Protein AF-A0A4Y1ZUZ4-F1 (afdb_monomer_lite)

Sequence (81 aa):
MGIGTGYPRNSSPNGVMGIETGYPRNSSPNGVMGIETGYPRNSSPNGVMGIETGYPRNSSPNGVMGIETGYPRNSSPNGVM

Secondary structure (DSSP, 8-state):
-EEEEE--SEE--BS-EEEEEE--SEE--BS-EEEEEE--SEE--BS-EEEEEE--SEE--EEEEEEEE---SEE--EEE-

Structure (mmCIF, N/CA/C/O backbone):
data_AF-A0A4Y1ZUZ4-F1
#
_entry.id   AF-A0A4Y1ZUZ4-F1
#
loop_
_atom_site.group_PDB
_atom_site.id
_atom_site.type_symbol
_atom_site.label_atom_id
_atom_site.label_alt_id
_atom_site.label_comp_id
_atom_site.label_asym_id
_atom_site.label_entity_id
_atom_site.label_seq_id
_atom_site.pdbx_PDB_ins_code
_atom_site.Cartn_x
_atom_site.Cartn_y
_atom_site.Cartn_z
_atom_site.occupancy
_atom_site.B_iso_or_equiv
_atom_site.auth_seq_id
_atom_site.auth_comp_id
_atom_site.auth_asym_id
_atom_site.auth_atom_id
_atom_site.pdbx_PDB_model_num
ATOM 1 N N . MET A 1 1 ? 1.384 1.136 -16.231 1.00 66.81 1 MET A N 1
ATOM 2 C CA . MET A 1 1 ? 0.209 1.472 -15.408 1.00 66.81 1 MET A CA 1
ATOM 3 C C . MET A 1 1 ? -0.833 0.390 -15.629 1.00 66.81 1 MET A C 1
ATOM 5 O O . MET A 1 1 ? -1.202 0.174 -16.776 1.00 66.81 1 MET A O 1
ATOM 9 N N . GLY A 1 2 ? -1.208 -0.348 -14.586 1.00 78.19 2 GLY A N 1
ATOM 10 C CA . GLY A 1 2 ? -2.158 -1.462 -14.679 1.00 78.19 2 GLY A CA 1
ATOM 11 C C . GLY A 1 2 ? -3.216 -1.403 -13.580 1.00 78.19 2 GLY A C 1
ATOM 12 O O . GLY A 1 2 ? -3.045 -0.678 -12.601 1.00 78.19 2 GLY A O 1
ATOM 13 N N . ILE A 1 3 ? -4.305 -2.150 -13.761 1.00 81.44 3 ILE A N 1
ATOM 14 C CA . ILE A 1 3 ? -5.337 -2.341 -12.739 1.00 81.44 3 ILE A CA 1
ATOM 15 C C . ILE A 1 3 ? -5.376 -3.831 -12.406 1.00 81.44 3 ILE A C 1
ATOM 17 O O . ILE A 1 3 ? -5.583 -4.652 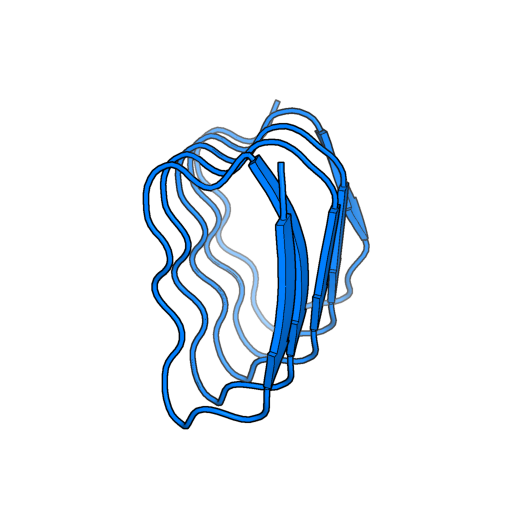-13.300 1.00 81.44 3 ILE A O 1
ATOM 21 N N . GLY A 1 4 ? -5.128 -4.175 -11.144 1.00 78.81 4 GLY A N 1
ATOM 22 C CA . GLY A 1 4 ? -5.091 -5.556 -10.662 1.00 78.81 4 GLY A CA 1
ATOM 23 C C . GLY A 1 4 ? -6.195 -5.818 -9.647 1.00 78.81 4 GLY A C 1
ATOM 24 O O . GLY A 1 4 ? -6.391 -5.023 -8.730 1.00 78.81 4 GLY A O 1
ATOM 25 N N . THR A 1 5 ? -6.913 -6.934 -9.794 1.00 81.38 5 THR A N 1
ATOM 26 C CA . THR A 1 5 ? -7.889 -7.399 -8.798 1.00 81.38 5 THR A CA 1
ATOM 27 C C . THR A 1 5 ? -7.691 -8.879 -8.491 1.00 81.38 5 THR A C 1
ATOM 29 O O . THR A 1 5 ? -7.503 -9.687 -9.400 1.00 81.38 5 THR A O 1
ATOM 32 N N . GLY A 1 6 ? -7.723 -9.258 -7.211 1.00 79.62 6 GLY A N 1
ATOM 33 C CA . GLY A 1 6 ? -7.566 -10.663 -6.834 1.00 79.62 6 GLY A CA 1
ATOM 34 C C . GLY A 1 6 ? -7.694 -10.958 -5.341 1.00 79.62 6 GLY A C 1
ATOM 35 O O . GLY A 1 6 ? -7.593 -10.082 -4.486 1.00 79.62 6 GLY A O 1
ATOM 36 N N . TYR A 1 7 ? -7.875 -12.240 -5.018 1.00 80.88 7 TYR A N 1
ATOM 37 C CA . TYR A 1 7 ? -7.951 -12.750 -3.642 1.00 80.88 7 TYR A CA 1
ATOM 38 C C . TYR A 1 7 ? -6.849 -13.790 -3.372 1.00 80.88 7 TYR A C 1
ATOM 40 O O . TYR A 1 7 ? -7.148 -14.924 -2.982 1.00 80.88 7 TYR A O 1
ATOM 48 N N . PRO A 1 8 ? -5.567 -13.477 -3.641 1.00 82.00 8 PRO A N 1
ATOM 49 C CA . PRO A 1 8 ? -4.508 -14.456 -3.467 1.00 82.00 8 PRO A CA 1
ATOM 50 C C . PRO A 1 8 ? -4.310 -14.755 -1.982 1.00 82.00 8 PRO A C 1
ATOM 52 O O . PRO A 1 8 ? -4.609 -13.946 -1.116 1.00 82.00 8 PRO A O 1
ATOM 55 N N . ARG A 1 9 ? -3.751 -15.916 -1.638 1.00 85.88 9 ARG A N 1
ATOM 56 C CA . ARG A 1 9 ? -3.432 -16.196 -0.228 1.00 85.88 9 ARG A CA 1
ATOM 57 C C . ARG A 1 9 ? -2.334 -15.259 0.299 1.00 85.88 9 ARG A C 1
ATOM 59 O O . ARG A 1 9 ? -2.381 -14.881 1.468 1.00 85.88 9 ARG A O 1
ATOM 66 N N . ASN A 1 10 ? -1.389 -14.892 -0.563 1.00 86.00 10 ASN A N 1
ATOM 67 C CA . ASN A 1 10 ? -0.260 -14.002 -0.300 1.00 86.00 10 ASN A CA 1
ATOM 68 C C . ASN A 1 10 ? -0.105 -13.055 -1.500 1.00 86.00 10 ASN A C 1
ATOM 70 O O . ASN A 1 10 ? -0.149 -13.544 -2.629 1.00 86.00 10 ASN A O 1
ATOM 74 N N . SER A 1 11 ? 0.073 -11.754 -1.269 1.00 83.81 11 SER A N 1
ATOM 75 C CA . SER A 1 11 ? 0.388 -10.780 -2.324 1.00 83.81 11 SER A CA 1
ATOM 76 C C . SER A 1 11 ? 1.727 -10.109 -2.030 1.00 83.81 11 SER A C 1
ATOM 78 O O . SER A 1 11 ? 1.969 -9.665 -0.907 1.00 83.81 11 SER A O 1
ATOM 80 N N . SER A 1 12 ? 2.625 -10.083 -3.013 1.00 85.25 12 SER A N 1
ATOM 81 C CA . SER A 1 12 ? 3.944 -9.437 -2.898 1.00 85.25 12 SER A CA 1
ATOM 82 C C . SER A 1 12 ? 4.368 -8.830 -4.242 1.00 85.25 12 SER A C 1
ATOM 84 O O . SER A 1 12 ? 5.335 -9.291 -4.856 1.00 85.25 12 SER A O 1
ATOM 86 N N . PRO A 1 13 ? 3.599 -7.857 -4.758 1.00 77.62 13 PRO A N 1
ATOM 87 C CA . PRO A 1 13 ? 3.951 -7.15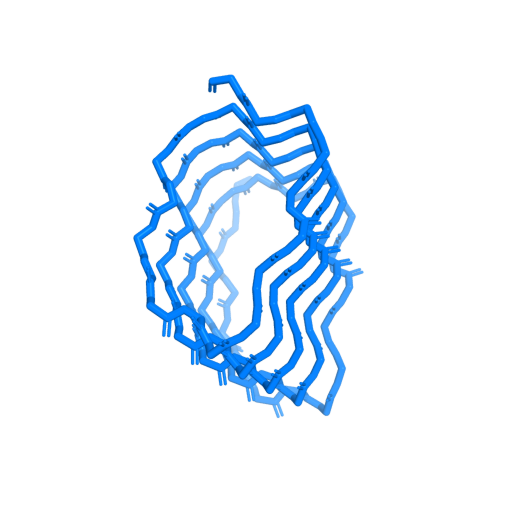0 -5.981 1.00 77.62 13 PRO A CA 1
ATOM 88 C C . PRO A 1 13 ? 5.255 -6.358 -5.799 1.00 77.62 13 PRO A C 1
ATOM 90 O O . PRO A 1 13 ? 5.526 -5.835 -4.720 1.00 77.62 13 PRO A O 1
ATOM 93 N N . ASN A 1 14 ? 6.063 -6.264 -6.859 1.00 82.88 14 ASN A N 1
ATOM 94 C CA . ASN A 1 14 ? 7.312 -5.496 -6.872 1.00 82.88 14 ASN A CA 1
ATOM 95 C C . ASN A 1 14 ? 7.306 -4.504 -8.042 1.00 82.88 14 ASN A C 1
ATOM 97 O O . ASN A 1 14 ? 7.037 -4.910 -9.174 1.00 82.88 14 ASN A O 1
ATOM 101 N N . GLY A 1 15 ? 7.634 -3.233 -7.789 1.00 78.88 15 GLY A N 1
ATOM 102 C CA . GLY A 1 15 ? 7.798 -2.221 -8.842 1.00 78.88 15 GLY A CA 1
ATOM 103 C C . GLY A 1 15 ? 6.502 -1.887 -9.586 1.00 78.88 15 GLY A C 1
ATOM 104 O O . GLY A 1 15 ? 6.518 -1.650 -10.797 1.00 78.88 15 GLY A O 1
ATOM 105 N N . VAL A 1 16 ? 5.364 -1.936 -8.893 1.00 77.00 16 VAL A N 1
ATOM 106 C CA . VAL A 1 16 ? 4.050 -1.753 -9.516 1.00 77.00 16 VAL A CA 1
ATOM 107 C C . VAL A 1 16 ? 3.693 -0.278 -9.594 1.00 77.00 16 VAL A C 1
ATOM 109 O O . VAL A 1 16 ? 3.865 0.478 -8.646 1.00 77.00 16 VAL A O 1
ATOM 112 N N . MET A 1 17 ? 3.149 0.120 -10.742 1.00 85.69 17 MET A N 1
ATOM 113 C CA . MET A 1 17 ? 2.571 1.442 -10.951 1.00 85.69 17 MET A CA 1
ATOM 114 C C . MET A 1 17 ? 1.112 1.283 -11.380 1.00 85.69 17 MET A C 1
ATOM 116 O O . MET A 1 17 ? 0.853 0.723 -12.455 1.00 85.69 17 MET A O 1
ATOM 120 N N . GLY A 1 18 ? 0.158 1.763 -10.582 1.00 85.62 18 GLY A N 1
ATOM 121 C CA . GLY A 1 18 ? -1.265 1.633 -10.907 1.00 85.62 18 GLY A CA 1
ATOM 122 C C . GLY A 1 18 ? -2.195 1.512 -9.705 1.00 85.62 18 GLY A C 1
ATOM 123 O O . GLY A 1 18 ? -1.911 2.038 -8.634 1.00 85.62 18 GLY A O 1
ATOM 124 N N . ILE A 1 19 ? -3.335 0.857 -9.924 1.00 83.75 19 ILE A N 1
ATOM 125 C CA . ILE A 1 19 ? -4.350 0.627 -8.892 1.00 83.75 19 ILE A CA 1
ATOM 126 C C . ILE A 1 19 ? -4.440 -0.874 -8.639 1.00 83.75 19 ILE A C 1
ATOM 128 O O . ILE A 1 19 ? -4.674 -1.648 -9.571 1.00 83.75 19 ILE A O 1
ATOM 132 N N . GLU A 1 20 ? -4.282 -1.287 -7.389 1.00 80.38 20 GLU A N 1
ATOM 133 C CA . GLU A 1 20 ? -4.419 -2.683 -6.988 1.00 80.38 20 GLU A CA 1
ATOM 134 C C . GLU A 1 20 ? -5.501 -2.818 -5.919 1.00 80.38 20 GLU A C 1
ATOM 136 O O . GLU A 1 20 ? -5.598 -2.027 -4.981 1.00 80.38 20 GLU A O 1
ATOM 141 N N . THR A 1 21 ? -6.366 -3.815 -6.077 1.00 83.88 21 THR A N 1
ATOM 142 C CA . THR A 1 21 ? -7.392 -4.127 -5.085 1.00 83.88 21 THR A CA 1
ATOM 143 C C . THR A 1 21 ? -7.391 -5.614 -4.787 1.00 83.88 21 THR A C 1
ATOM 145 O O . THR A 1 21 ? -7.562 -6.446 -5.679 1.00 83.88 21 THR A O 1
ATOM 148 N N . GLY A 1 22 ? -7.239 -5.979 -3.521 1.00 78.69 22 GLY A N 1
ATOM 149 C CA . GLY A 1 22 ? -7.233 -7.385 -3.153 1.00 78.69 22 GLY A CA 1
ATOM 150 C C . GLY A 1 22 ? -7.324 -7.636 -1.663 1.00 78.69 22 GLY A C 1
ATOM 151 O O . GLY A 1 22 ? -7.112 -6.758 -0.836 1.00 78.69 22 GLY A O 1
ATOM 152 N N . TYR A 1 23 ? -7.649 -8.873 -1.301 1.00 81.12 23 TYR A N 1
ATOM 153 C CA . TYR A 1 23 ? -7.844 -9.257 0.101 1.00 81.12 23 TYR A CA 1
ATOM 154 C C . TYR A 1 23 ? -6.977 -10.457 0.478 1.00 81.12 23 TYR A C 1
ATOM 156 O O . TYR A 1 23 ? -7.507 -11.521 0.821 1.00 81.12 23 TYR A O 1
ATOM 164 N N . PRO A 1 24 ? -5.640 -10.339 0.378 1.00 82.12 24 PRO A N 1
ATOM 165 C CA . PRO A 1 24 ? -4.778 -11.450 0.717 1.00 82.12 24 PRO A CA 1
ATOM 166 C C . PRO A 1 24 ? -4.762 -11.725 2.214 1.00 82.12 24 PRO A C 1
ATOM 168 O O . PRO A 1 24 ? -5.097 -10.864 3.011 1.00 82.12 24 PRO A O 1
ATOM 171 N N . ARG A 1 25 ? -4.334 -12.911 2.665 1.00 86.69 25 ARG A N 1
ATOM 172 C CA . ARG A 1 25 ? -4.066 -13.067 4.110 1.00 86.69 25 ARG A CA 1
ATOM 173 C C . ARG A 1 25 ? -2.871 -12.219 4.536 1.00 86.69 25 ARG A C 1
ATOM 175 O O . ARG A 1 25 ? -2.896 -11.671 5.633 1.00 86.69 25 ARG A O 1
ATOM 182 N N . ASN A 1 26 ? -1.869 -12.118 3.676 1.00 87.62 26 ASN A N 1
ATOM 183 C CA . ASN A 1 26 ? -0.633 -11.385 3.905 1.00 87.62 26 ASN A CA 1
ATOM 184 C C . ASN A 1 26 ? -0.338 -10.521 2.667 1.00 87.62 26 ASN A C 1
ATOM 186 O O . ASN A 1 26 ? -0.338 -11.057 1.554 1.00 87.62 26 ASN A O 1
ATOM 190 N N . SER A 1 27 ? -0.097 -9.225 2.868 1.00 85.69 27 SER A N 1
ATOM 191 C CA . SER A 1 27 ? 0.363 -8.300 1.825 1.00 85.69 27 SER A CA 1
ATOM 192 C C . SER A 1 27 ? 1.758 -7.786 2.168 1.00 85.69 27 SER A C 1
ATOM 194 O O . SER A 1 27 ? 2.022 -7.392 3.307 1.00 85.69 27 SER A O 1
ATOM 196 N N . SER A 1 28 ? 2.677 -7.838 1.211 1.00 87.38 28 SER A N 1
ATOM 197 C CA . SER A 1 28 ? 4.039 -7.305 1.352 1.00 87.38 28 SER A CA 1
ATOM 198 C C . SER A 1 28 ? 4.514 -6.715 0.021 1.00 87.38 28 SER A C 1
ATOM 200 O O . SER A 1 28 ? 5.403 -7.283 -0.618 1.00 87.38 28 SER A O 1
ATOM 202 N N . PRO A 1 29 ? 3.863 -5.640 -0.451 1.00 81.44 29 PRO A N 1
ATOM 203 C CA . PRO A 1 29 ? 4.262 -4.939 -1.663 1.00 81.44 29 PRO A CA 1
ATOM 204 C C . PRO A 1 29 ? 5.623 -4.253 -1.477 1.00 81.44 29 PRO A C 1
ATOM 206 O O . PRO A 1 29 ? 5.951 -3.798 -0.379 1.00 81.44 29 PRO A O 1
ATOM 209 N N . ASN A 1 30 ? 6.410 -4.153 -2.550 1.00 84.44 30 ASN A N 1
ATOM 210 C CA . ASN A 1 30 ? 7.671 -3.413 -2.561 1.00 84.44 30 ASN A CA 1
ATOM 211 C C . ASN A 1 30 ? 7.741 -2.443 -3.750 1.00 84.44 30 ASN A C 1
ATOM 213 O O . ASN A 1 30 ? 7.521 -2.845 -4.896 1.00 84.44 30 ASN A O 1
ATOM 217 N N . GLY A 1 31 ? 8.071 -1.175 -3.498 1.00 79.44 31 GLY A N 1
ATOM 218 C CA . GLY A 1 31 ? 8.281 -0.193 -4.564 1.00 79.44 31 GLY A CA 1
ATOM 219 C C . GLY A 1 31 ? 7.009 0.083 -5.366 1.00 79.44 31 GLY A C 1
ATOM 220 O O . GLY A 1 31 ? 7.037 0.041 -6.598 1.00 79.44 31 GLY A O 1
ATOM 221 N N . VAL A 1 32 ? 5.883 0.287 -4.682 1.00 79.62 32 VAL A N 1
ATOM 222 C CA . VAL A 1 32 ? 4.585 0.536 -5.325 1.00 79.62 32 VAL A CA 1
ATOM 223 C C . VAL A 1 32 ? 4.335 2.033 -5.438 1.00 79.62 32 VAL A C 1
ATOM 225 O O . VAL A 1 32 ? 4.486 2.767 -4.467 1.00 79.62 32 VAL A O 1
ATOM 228 N N . MET A 1 33 ? 3.922 2.478 -6.624 1.00 86.75 33 MET A N 1
ATOM 229 C CA . MET A 1 33 ? 3.451 3.836 -6.879 1.00 86.75 33 MET A CA 1
ATOM 230 C C . MET A 1 33 ? 1.990 3.821 -7.337 1.00 86.75 33 MET A C 1
ATOM 232 O O . MET A 1 33 ? 1.690 3.378 -8.449 1.00 86.75 33 MET A O 1
ATOM 236 N N . GLY A 1 34 ? 1.075 4.332 -6.513 1.00 86.31 34 GLY A N 1
ATOM 237 C CA . GLY A 1 34 ? -0.339 4.421 -6.881 1.00 86.31 34 GLY A CA 1
ATOM 238 C C . GLY A 1 34 ? -1.311 4.205 -5.727 1.00 86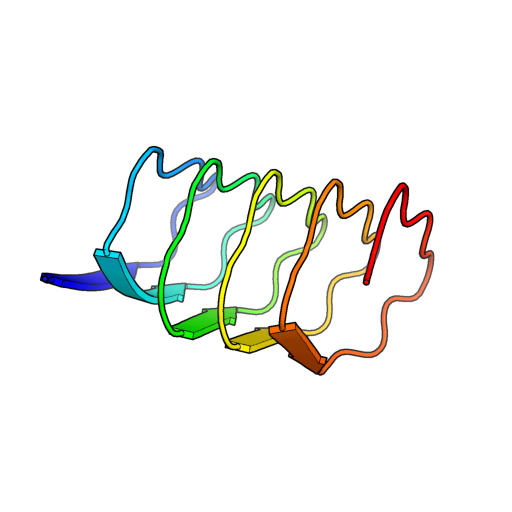.31 34 GLY A C 1
ATOM 239 O O . GLY A 1 34 ? -1.101 4.733 -4.640 1.00 86.31 34 GLY A O 1
ATOM 240 N N . ILE A 1 35 ? -2.413 3.499 -5.990 1.00 83.94 35 ILE A N 1
ATOM 241 C CA . ILE A 1 35 ? -3.479 3.275 -5.003 1.00 83.94 35 ILE A CA 1
ATOM 242 C C . ILE A 1 35 ? -3.605 1.779 -4.729 1.00 83.94 35 ILE A C 1
ATOM 244 O O . ILE A 1 35 ? -3.893 1.009 -5.645 1.00 83.94 35 ILE A O 1
ATOM 248 N N . GLU A 1 36 ? -3.440 1.378 -3.473 1.00 79.56 36 GLU A N 1
ATOM 249 C CA . GLU A 1 36 ? -3.669 0.008 -3.017 1.00 79.56 36 GLU A CA 1
ATOM 250 C C . GLU A 1 36 ? -4.868 -0.024 -2.065 1.00 79.56 36 GLU A C 1
ATOM 252 O O . GLU A 1 36 ? -4.996 0.797 -1.156 1.00 79.56 36 GLU A O 1
ATOM 257 N N . THR A 1 37 ? -5.793 -0.956 -2.281 1.00 83.81 37 THR A N 1
ATOM 258 C CA . THR A 1 37 ? -6.951 -1.143 -1.400 1.00 83.81 37 THR A CA 1
ATOM 259 C C . THR A 1 37 ? -7.113 -2.609 -1.027 1.00 83.81 37 THR A C 1
ATOM 261 O O . THR A 1 37 ? -7.263 -3.472 -1.892 1.00 83.81 37 THR A O 1
ATOM 264 N N . GLY A 1 38 ? -7.140 -2.912 0.269 1.00 79.44 38 GLY A N 1
ATOM 265 C CA . GLY A 1 38 ? -7.260 -4.291 0.725 1.00 79.44 38 GLY A CA 1
ATOM 266 C C . GLY A 1 38 ? -7.446 -4.461 2.225 1.00 79.44 38 GLY A C 1
ATOM 267 O O . GLY A 1 38 ? -7.183 -3.568 3.011 1.00 79.44 38 GLY A O 1
ATOM 268 N N . TYR A 1 39 ? -7.882 -5.643 2.658 1.00 80.12 39 TYR A N 1
ATOM 269 C CA . TYR A 1 39 ? -8.021 -5.976 4.088 1.00 80.12 39 TYR A CA 1
ATOM 270 C C . TYR A 1 39 ? -7.177 -7.204 4.452 1.00 80.12 39 TYR A C 1
ATOM 272 O O . TYR A 1 39 ? -7.741 -8.261 4.767 1.00 80.12 39 TYR A O 1
ATOM 280 N N . PRO A 1 40 ? -5.834 -7.126 4.381 1.00 83.75 40 PRO A N 1
ATOM 281 C CA . PRO A 1 40 ? -5.017 -8.268 4.743 1.00 83.75 40 PRO A CA 1
ATOM 282 C C . PRO A 1 40 ? -5.065 -8.569 6.237 1.00 83.75 40 PRO A C 1
ATOM 284 O O . PRO A 1 40 ? -5.397 -7.708 7.031 1.00 83.75 40 PRO A O 1
ATOM 287 N N . ARG A 1 41 ? -4.730 -9.784 6.687 1.00 86.62 41 ARG A N 1
ATOM 288 C CA . ARG A 1 41 ? -4.512 -9.999 8.134 1.00 86.62 41 ARG A CA 1
ATOM 289 C C . ARG A 1 41 ? -3.205 -9.356 8.585 1.00 86.62 41 ARG A C 1
ATOM 291 O O . ARG A 1 41 ? -3.187 -8.768 9.662 1.00 86.62 41 ARG A O 1
ATOM 298 N N . ASN A 1 42 ? -2.155 -9.472 7.776 1.00 88.19 42 ASN A N 1
ATOM 299 C CA . ASN A 1 42 ? -0.868 -8.823 8.009 1.00 88.19 42 ASN A CA 1
ATOM 300 C C . ASN A 1 42 ? -0.485 -7.984 6.783 1.00 88.19 42 ASN A C 1
ATOM 302 O O . ASN A 1 42 ? -0.513 -8.515 5.671 1.00 88.19 42 ASN A O 1
ATOM 306 N N . SER A 1 43 ? -0.116 -6.719 6.992 1.00 86.12 43 SER A N 1
ATOM 307 C CA . SER A 1 43 ? 0.453 -5.845 5.959 1.00 86.12 43 SER A CA 1
ATOM 308 C C . SER A 1 43 ? 1.881 -5.455 6.336 1.00 86.12 43 SER A C 1
ATOM 310 O O . SER A 1 43 ? 2.158 -5.101 7.484 1.00 86.12 43 SER A O 1
ATOM 312 N N . SER A 1 44 ? 2.810 -5.568 5.395 1.00 88.25 44 SER A N 1
ATOM 313 C CA . SER A 1 44 ? 4.206 -5.140 5.562 1.00 88.25 44 SER A CA 1
ATOM 314 C C . SER A 1 44 ? 4.731 -4.530 4.260 1.00 88.25 44 SER A C 1
ATOM 316 O O . SER A 1 44 ? 5.600 -5.120 3.614 1.00 88.25 44 SER A O 1
ATOM 318 N N . PRO A 1 45 ? 4.153 -3.397 3.826 1.00 83.19 45 PRO A N 1
ATOM 319 C CA . PRO A 1 45 ? 4.586 -2.699 2.626 1.00 83.19 45 PRO A CA 1
ATOM 320 C C . PRO A 1 45 ? 5.986 -2.103 2.813 1.00 83.19 45 PRO A C 1
ATOM 322 O O . PRO A 1 45 ? 6.351 -1.677 3.912 1.00 83.19 45 PRO A O 1
ATOM 325 N N . ASN A 1 46 ? 6.770 -2.055 1.736 1.00 85.94 46 ASN A N 1
ATOM 326 C CA . ASN A 1 46 ? 8.078 -1.407 1.712 1.00 85.94 46 ASN A CA 1
ATOM 327 C C . ASN A 1 46 ? 8.190 -0.439 0.524 1.00 85.94 46 ASN A C 1
ATOM 329 O O . ASN A 1 46 ? 7.960 -0.838 -0.616 1.00 85.94 46 ASN A O 1
ATOM 333 N N . GLY A 1 47 ? 8.557 0.821 0.758 1.00 80.56 47 GLY A N 1
ATOM 334 C CA . GLY A 1 47 ? 8.791 1.769 -0.334 1.00 80.56 47 GLY A CA 1
ATOM 335 C C . GLY A 1 47 ? 7.521 2.090 -1.127 1.00 80.56 47 GLY A C 1
ATOM 336 O O . GLY A 1 47 ? 7.533 2.022 -2.355 1.00 80.56 47 GLY A O 1
ATOM 337 N N . VAL A 1 48 ? 6.411 2.370 -0.441 1.00 79.69 48 VAL A N 1
ATOM 338 C CA . VAL A 1 48 ? 5.135 2.708 -1.090 1.00 79.69 48 VAL A CA 1
ATOM 339 C C . VAL A 1 48 ? 5.008 4.219 -1.223 1.00 79.69 48 VAL A C 1
ATOM 341 O O . VAL A 1 48 ? 5.150 4.946 -0.244 1.00 79.69 48 VAL A O 1
ATOM 344 N N . MET A 1 49 ? 4.716 4.688 -2.433 1.00 84.38 49 MET A N 1
ATOM 345 C CA . MET A 1 49 ? 4.382 6.076 -2.731 1.00 84.38 49 MET A CA 1
ATOM 346 C C . MET A 1 49 ? 2.949 6.184 -3.257 1.00 84.38 49 MET A C 1
ATOM 348 O O . MET A 1 49 ? 2.665 5.772 -4.381 1.00 84.38 49 MET A O 1
ATOM 352 N N . GLY A 1 50 ? 2.036 6.758 -2.474 1.00 83.38 50 GLY A N 1
ATOM 353 C CA . GLY A 1 50 ? 0.647 6.937 -2.905 1.00 83.38 50 GLY A CA 1
ATOM 354 C C . GLY A 1 50 ? -0.384 6.765 -1.796 1.00 83.38 50 GLY A C 1
ATOM 355 O O . GLY A 1 50 ? -0.206 7.304 -0.709 1.00 83.38 50 GLY A O 1
ATOM 356 N N . ILE A 1 51 ? -1.496 6.088 -2.083 1.00 81.31 51 ILE A N 1
ATOM 357 C CA . ILE A 1 51 ? -2.592 5.902 -1.123 1.00 81.31 51 ILE A CA 1
ATOM 358 C C . ILE A 1 51 ? -2.768 4.412 -0.844 1.00 81.31 51 ILE A C 1
ATOM 360 O O . ILE A 1 51 ? -3.066 3.647 -1.757 1.00 81.31 51 ILE A O 1
ATOM 364 N N . GLU A 1 52 ? -2.634 4.014 0.416 1.00 77.56 52 GLU A N 1
ATOM 365 C CA . GLU A 1 52 ? -2.963 2.667 0.883 1.00 77.56 52 GLU A CA 1
ATOM 366 C C . GLU A 1 52 ? -4.213 2.744 1.764 1.00 77.56 52 GLU A C 1
ATOM 368 O O . GLU A 1 52 ? -4.279 3.520 2.720 1.00 77.56 52 GLU A O 1
ATOM 373 N N . THR A 1 53 ? -5.231 1.948 1.447 1.00 81.62 53 THR A N 1
ATOM 374 C CA . THR A 1 53 ? -6.453 1.843 2.250 1.00 81.62 53 THR A CA 1
ATOM 375 C C . THR A 1 53 ? -6.664 0.403 2.687 1.00 81.62 53 THR A C 1
ATOM 377 O O . THR A 1 53 ? -6.890 -0.484 1.861 1.00 81.62 53 THR A O 1
ATOM 380 N N . GLY A 1 54 ? -6.649 0.159 3.997 1.00 77.75 54 GLY A N 1
ATOM 381 C CA . GLY A 1 54 ? -6.825 -1.184 4.524 1.00 77.75 54 GLY A CA 1
ATOM 382 C C . GLY A 1 54 ? -6.884 -1.292 6.037 1.00 77.75 54 GLY A C 1
ATOM 383 O O . GLY A 1 54 ? -6.497 -0.392 6.763 1.00 77.75 54 GLY A O 1
ATOM 384 N N . TYR A 1 55 ? -7.402 -2.411 6.545 1.00 77.50 55 TYR A N 1
ATOM 385 C CA . TYR A 1 55 ? -7.585 -2.615 7.992 1.00 77.50 55 TYR A CA 1
ATOM 386 C C . TYR A 1 55 ? -6.944 -3.928 8.436 1.00 77.50 55 TYR A C 1
ATOM 388 O O . TYR A 1 55 ? -7.653 -4.889 8.762 1.00 77.50 55 TYR A O 1
ATOM 396 N N . PRO A 1 56 ? -5.603 -4.014 8.420 1.00 83.94 56 PRO A N 1
ATOM 397 C CA . PRO A 1 56 ? -4.942 -5.234 8.824 1.00 83.94 56 PRO A CA 1
ATOM 398 C C . PRO A 1 56 ? -5.007 -5.486 10.321 1.00 83.94 56 PRO A C 1
ATOM 400 O O . PRO A 1 56 ? -5.148 -4.573 11.117 1.00 83.94 56 PRO A O 1
ATOM 403 N N . ARG A 1 57 ? -4.880 -6.742 10.761 1.00 86.50 57 ARG A N 1
ATOM 404 C CA . ARG A 1 57 ? -4.693 -6.997 12.202 1.00 86.50 57 ARG A CA 1
ATOM 405 C C . ARG A 1 57 ? -3.323 -6.510 12.655 1.00 86.50 57 ARG A C 1
ATOM 407 O O . ARG A 1 57 ? -3.242 -5.903 13.718 1.00 86.50 57 ARG A O 1
ATOM 414 N N . ASN A 1 58 ? -2.291 -6.769 11.856 1.00 87.94 58 ASN A N 1
ATOM 415 C CA . ASN A 1 58 ? -0.933 -6.295 12.097 1.00 87.94 58 ASN A CA 1
ATOM 416 C C . ASN A 1 58 ? -0.439 -5.492 10.886 1.00 87.94 58 ASN A C 1
ATOM 418 O O . ASN A 1 58 ? -0.501 -6.004 9.767 1.00 87.94 58 ASN A O 1
ATOM 422 N N . SER A 1 59 ? 0.065 -4.279 11.112 1.00 86.19 59 SER A N 1
ATOM 423 C CA . SER A 1 59 ? 0.722 -3.452 10.092 1.00 86.19 59 SER A CA 1
ATOM 424 C C . SER A 1 59 ? 2.172 -3.172 10.491 1.00 86.19 59 SER A C 1
ATOM 426 O O . SER A 1 59 ? 2.455 -2.815 11.638 1.00 86.19 59 SER A O 1
ATOM 428 N N . SER A 1 60 ? 3.110 -3.359 9.569 1.00 88.62 60 SER A N 1
ATOM 429 C CA . SER A 1 60 ? 4.530 -3.027 9.758 1.00 88.62 60 SER A CA 1
ATOM 430 C C . SER A 1 60 ? 5.104 -2.393 8.488 1.00 88.62 60 SER A C 1
ATOM 432 O O . SER A 1 60 ? 5.929 -3.016 7.816 1.00 88.62 60 SER A O 1
ATOM 434 N N . PRO A 1 61 ? 4.628 -1.193 8.112 1.00 84.12 61 PRO A N 1
ATOM 435 C CA . PRO A 1 61 ? 5.093 -0.503 6.919 1.00 84.12 61 PRO A CA 1
ATOM 436 C C . PRO A 1 61 ? 6.529 0.004 7.091 1.00 84.12 61 PRO A C 1
ATOM 438 O O . PRO A 1 61 ? 6.932 0.410 8.187 1.00 84.12 61 PRO A O 1
ATOM 441 N N . ASN A 1 62 ? 7.292 0.013 5.998 1.00 86.38 62 ASN A N 1
ATOM 442 C CA . ASN A 1 62 ? 8.629 0.592 5.941 1.00 86.38 62 ASN A CA 1
ATOM 443 C C . ASN A 1 62 ? 8.770 1.549 4.751 1.00 86.38 62 ASN A C 1
ATOM 445 O O . ASN A 1 62 ? 8.512 1.154 3.618 1.00 86.38 62 ASN A O 1
ATOM 449 N N . GLY A 1 63 ? 9.189 2.795 4.976 1.00 78.56 63 GLY A N 1
ATOM 450 C CA . GLY A 1 63 ? 9.432 3.727 3.868 1.00 78.56 63 GLY A CA 1
ATOM 451 C C . GLY A 1 63 ? 8.169 4.054 3.067 1.00 78.56 63 GLY A C 1
ATOM 452 O O . GLY A 1 63 ? 8.182 3.964 1.842 1.00 78.56 63 GLY A O 1
ATOM 453 N N . VAL A 1 64 ? 7.066 4.372 3.747 1.00 77.38 64 VAL A N 1
ATOM 454 C CA . VAL A 1 64 ? 5.826 4.810 3.090 1.00 77.38 64 VAL A CA 1
ATOM 455 C C . VAL A 1 64 ? 5.838 6.333 2.991 1.00 77.38 64 VAL A C 1
ATOM 457 O O . VAL A 1 64 ? 6.028 7.008 4.001 1.00 77.38 64 VAL A O 1
ATOM 460 N N . MET A 1 65 ? 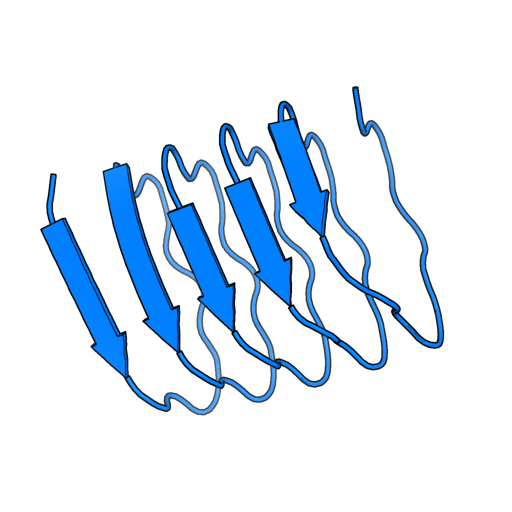5.650 6.849 1.777 1.00 78.62 65 MET A N 1
ATOM 461 C CA . MET A 1 65 ? 5.491 8.269 1.461 1.00 78.62 65 MET A CA 1
ATOM 462 C C . MET A 1 65 ? 4.106 8.472 0.842 1.00 78.62 65 MET A C 1
ATOM 464 O O . MET A 1 65 ? 3.895 8.227 -0.348 1.00 78.62 65 MET A O 1
ATOM 468 N N . GLY A 1 66 ? 3.130 8.890 1.641 1.00 75.88 66 GLY A N 1
ATOM 469 C CA . GLY A 1 66 ? 1.762 9.018 1.150 1.00 75.88 66 GLY A CA 1
ATOM 470 C C . GLY A 1 66 ? 0.699 8.926 2.232 1.00 75.88 66 GLY A C 1
ATOM 471 O O . GLY A 1 66 ? 0.952 9.204 3.399 1.00 75.88 66 GLY A O 1
ATOM 472 N N . ILE A 1 67 ? -0.517 8.564 1.830 1.00 75.44 67 ILE A N 1
ATOM 473 C CA . ILE A 1 67 ? -1.669 8.484 2.727 1.00 75.44 67 ILE A CA 1
ATOM 474 C C . ILE A 1 67 ? -1.961 7.015 3.023 1.00 75.44 67 ILE A C 1
ATOM 476 O O . ILE A 1 67 ? -2.470 6.297 2.167 1.00 75.44 67 ILE A O 1
ATOM 480 N N . GLU A 1 68 ? -1.696 6.585 4.255 1.00 73.56 68 GLU A N 1
ATOM 481 C CA . GLU A 1 68 ? -2.189 5.308 4.777 1.00 73.56 68 GLU A CA 1
ATOM 482 C C . GLU A 1 68 ? -3.505 5.552 5.530 1.00 73.5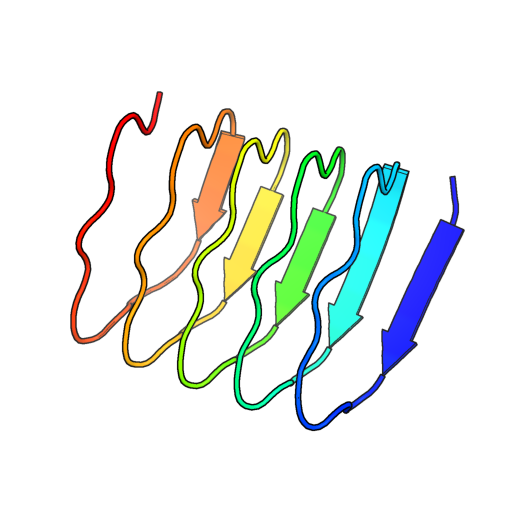6 68 GLU A C 1
ATOM 484 O O . GLU A 1 68 ? -3.591 6.374 6.445 1.00 73.56 68 GLU A O 1
ATOM 489 N N . THR A 1 69 ? -4.558 4.844 5.134 1.00 74.81 69 THR A N 1
ATOM 490 C CA . THR A 1 69 ? -5.883 4.902 5.760 1.00 74.81 69 THR A CA 1
ATOM 491 C C . THR A 1 69 ? -6.250 3.526 6.286 1.00 74.81 69 THR A C 1
ATOM 493 O O . THR A 1 69 ? -6.589 2.617 5.529 1.00 74.81 69 THR A O 1
ATOM 496 N N . GLY A 1 70 ? -6.180 3.368 7.607 1.00 73.62 70 GLY A N 1
ATOM 497 C CA . GLY A 1 70 ? -6.389 2.082 8.250 1.00 73.62 70 GLY A CA 1
ATOM 498 C C . GLY A 1 70 ? -6.375 2.134 9.767 1.00 73.62 70 GLY A C 1
ATOM 499 O O . GLY A 1 70 ? -5.801 3.039 10.365 1.00 73.62 70 GLY A O 1
ATOM 500 N N . TYR A 1 71 ? -6.997 1.135 10.396 1.00 72.75 71 TYR A N 1
ATOM 501 C CA . TYR A 1 71 ? -6.994 0.974 11.854 1.00 72.75 71 TYR A CA 1
ATOM 502 C C . TYR A 1 71 ? -6.460 -0.403 12.245 1.00 72.75 71 TYR A C 1
ATOM 504 O O . TYR A 1 71 ? -7.244 -1.302 12.577 1.00 72.75 71 TYR A O 1
ATOM 512 N N . PRO A 1 72 ? -5.134 -0.608 12.178 1.00 83.12 72 PRO A N 1
ATOM 513 C CA . PRO A 1 72 ? -4.556 -1.864 12.592 1.00 83.12 72 PRO A CA 1
ATOM 514 C C . PRO A 1 72 ? -4.666 -2.093 14.094 1.00 83.12 72 PRO A C 1
ATOM 516 O O . PRO A 1 72 ? -4.561 -1.165 14.893 1.00 83.12 72 PRO A O 1
ATOM 519 N N . ARG A 1 73 ? -4.841 -3.358 14.494 1.00 85.94 73 ARG A N 1
ATOM 520 C CA . ARG A 1 73 ? -4.863 -3.721 15.920 1.00 85.94 73 ARG A CA 1
ATOM 521 C C . ARG A 1 73 ? -3.473 -3.608 16.544 1.00 85.94 73 ARG A C 1
ATOM 523 O O . ARG A 1 73 ? -3.362 -3.168 17.681 1.00 85.94 73 ARG A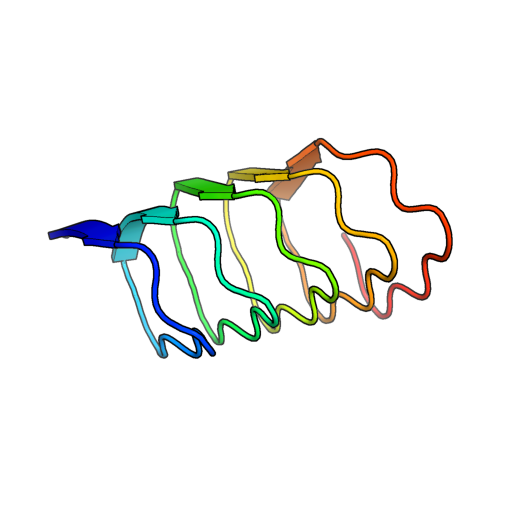 O 1
ATOM 530 N N . ASN A 1 74 ? -2.443 -3.995 15.796 1.00 86.56 74 ASN A N 1
ATOM 531 C CA . ASN A 1 74 ? -1.043 -3.775 16.136 1.00 86.56 74 ASN A CA 1
ATOM 532 C C . ASN A 1 74 ? -0.358 -3.054 14.974 1.00 86.56 74 ASN A C 1
ATOM 534 O O . ASN A 1 74 ? -0.447 -3.513 13.834 1.00 86.56 74 ASN A O 1
ATOM 538 N N . SER A 1 75 ? 0.346 -1.963 15.264 1.00 84.50 75 SER A N 1
ATOM 539 C CA . SER A 1 75 ? 1.115 -1.211 14.272 1.00 84.50 75 SER A CA 1
ATOM 540 C C . SER A 1 75 ? 2.560 -1.051 14.729 1.00 84.50 75 SER A C 1
ATOM 542 O O . SER A 1 75 ? 2.819 -0.768 15.900 1.00 84.50 75 SER A O 1
ATOM 544 N N . SER A 1 76 ? 3.509 -1.267 13.825 1.00 87.62 76 SER A N 1
ATOM 545 C CA . SER A 1 76 ? 4.944 -1.064 14.064 1.00 87.62 76 SER A CA 1
ATOM 546 C C . SER A 1 76 ? 5.609 -0.474 12.814 1.00 87.62 76 SER A C 1
ATOM 548 O O . SER A 1 76 ? 6.372 -1.168 12.141 1.00 87.62 76 SER A O 1
ATOM 550 N N . PRO A 1 77 ? 5.275 0.781 12.461 1.00 82.94 77 PRO A N 1
ATOM 551 C CA . PRO A 1 77 ? 5.838 1.459 11.301 1.00 82.94 77 PRO A CA 1
ATOM 552 C C . PRO A 1 77 ? 7.318 1.797 11.512 1.00 82.94 77 PRO A C 1
ATOM 554 O O . PRO A 1 77 ? 7.741 2.121 12.624 1.00 82.94 77 PRO A O 1
ATOM 557 N N . ASN A 1 78 ? 8.107 1.774 10.438 1.00 81.12 78 ASN A N 1
ATOM 558 C CA . ASN A 1 78 ? 9.499 2.218 10.453 1.00 81.12 78 ASN A CA 1
ATOM 559 C C . ASN A 1 78 ? 9.778 3.139 9.253 1.00 81.12 78 ASN A C 1
ATOM 561 O O . ASN A 1 78 ? 9.769 2.696 8.111 1.00 81.12 78 ASN A O 1
ATOM 565 N N . GLY A 1 79 ? 10.001 4.433 9.498 1.00 68.94 79 GLY A N 1
ATOM 566 C CA . GLY A 1 79 ? 10.241 5.402 8.420 1.00 68.94 79 GLY A CA 1
ATOM 567 C C . GLY A 1 79 ? 8.996 5.693 7.576 1.00 68.94 79 GLY A C 1
ATOM 568 O O . GLY A 1 79 ? 9.028 5.538 6.362 1.00 68.94 79 GLY A O 1
ATOM 569 N N . VAL A 1 80 ? 7.899 6.089 8.222 1.00 65.81 80 VAL A N 1
ATOM 570 C CA . VAL A 1 80 ? 6.724 6.667 7.548 1.00 65.81 80 VAL A CA 1
ATOM 571 C C . VAL A 1 80 ? 6.906 8.186 7.546 1.00 65.81 80 VAL A C 1
ATOM 573 O O . VAL A 1 80 ? 7.191 8.746 8.609 1.00 65.81 80 VAL A O 1
ATOM 576 N N . MET A 1 81 ? 6.819 8.823 6.373 1.00 59.56 81 MET A N 1
ATOM 577 C CA . MET A 1 81 ? 6.967 10.278 6.187 1.00 59.56 81 MET A CA 1
ATOM 578 C C . MET A 1 81 ? 5.714 10.891 5.575 1.00 59.56 81 MET A C 1
ATOM 580 O O . MET A 1 81 ? 5.191 10.308 4.598 1.00 59.56 81 MET A O 1
#

Organism: Araneus ventricosus (NCBI:txid182803)

pLDDT: mean 81.43, std 5.37, range [59.56, 88.62]

Foldseek 3Di:
DDEEEDEEQEAEAECAEEEYEYEHLEYEYECYEEEYEYEHQEYEYENYEEEYEYEHCEYEYENYHYHYHYDHVYYHYHNYD

Radius of gyration: 10.97 Å; chains: 1; bounding box: 18×26×32 Å